Protein AF-A0A2M7QDA9-F1 (afdb_monomer_lite)

Secondary structure (DSSP, 8-state):
--EEE-S---GGGG--S-EEEEEEEEEE-TT--EEEEEEEEPPGGGGGGEEGGGTTEEEHHHHHHHTTSEEEPP-TTSPPPTTHHHH--

Structure (mmCIF, N/CA/C/O backbone):
data_AF-A0A2M7QDA9-F1
#
_entry.id   AF-A0A2M7QDA9-F1
#
loop_
_atom_site.group_PDB
_atom_site.id
_atom_site.type_symbol
_atom_site.label_atom_id
_atom_site.label_alt_id
_atom_site.label_comp_id
_atom_site.label_asym_id
_atom_site.label_entity_id
_atom_site.label_seq_id
_atom_site.pdbx_PDB_ins_code
_atom_site.Cartn_x
_atom_site.Cartn_y
_atom_site.Cartn_z
_atom_site.occupancy
_atom_site.B_iso_or_equiv
_atom_site.auth_seq_id
_atom_site.auth_comp_id
_atom_site.auth_asym_id
_atom_site.auth_atom_id
_atom_site.pdbx_PDB_model_num
ATOM 1 N N . MET A 1 1 ? 2.873 -2.903 -8.252 1.00 60.84 1 MET A N 1
ATOM 2 C CA . MET A 1 1 ? 3.391 -2.750 -6.870 1.00 60.84 1 MET A CA 1
ATOM 3 C C . MET A 1 1 ? 4.126 -3.998 -6.361 1.00 60.84 1 MET A C 1
ATOM 5 O O . MET A 1 1 ? 3.557 -5.080 -6.387 1.00 60.84 1 MET A O 1
ATOM 9 N N . ILE A 1 2 ? 5.358 -3.852 -5.854 1.00 59.19 2 ILE A N 1
ATOM 10 C CA . ILE A 1 2 ? 6.078 -4.911 -5.119 1.00 59.19 2 ILE A CA 1
ATOM 11 C C . ILE A 1 2 ? 6.353 -4.385 -3.716 1.00 59.19 2 ILE A C 1
ATOM 13 O O . ILE A 1 2 ? 7.011 -3.363 -3.548 1.00 59.19 2 ILE A O 1
ATOM 17 N N . ILE A 1 3 ? 5.837 -5.089 -2.718 1.00 60.81 3 ILE A N 1
ATOM 18 C CA . ILE A 1 3 ? 6.132 -4.822 -1.319 1.00 60.81 3 ILE A CA 1
ATOM 19 C C . ILE A 1 3 ? 7.026 -5.950 -0.817 1.00 60.81 3 ILE A C 1
ATOM 21 O O . ILE A 1 3 ? 6.674 -7.125 -0.946 1.00 60.81 3 ILE A O 1
ATOM 25 N N . LYS A 1 4 ? 8.175 -5.605 -0.229 1.00 62.31 4 LYS A N 1
ATOM 26 C CA . LYS A 1 4 ? 9.022 -6.597 0.436 1.00 62.31 4 LYS A CA 1
ATOM 27 C C . LYS A 1 4 ? 8.505 -6.795 1.857 1.00 62.31 4 LYS A C 1
ATOM 29 O O . LYS A 1 4 ? 8.556 -5.884 2.681 1.00 62.31 4 LYS A O 1
ATOM 34 N N . ARG A 1 5 ? 7.947 -7.977 2.118 1.00 62.50 5 ARG A N 1
ATOM 35 C CA . ARG A 1 5 ? 7.392 -8.344 3.425 1.00 62.50 5 ARG A CA 1
ATOM 36 C C . ARG A 1 5 ? 8.526 -8.547 4.430 1.00 62.50 5 ARG A C 1
ATOM 38 O O . ARG A 1 5 ? 9.447 -9.308 4.154 1.00 62.50 5 ARG A O 1
ATOM 45 N N . HIS A 1 6 ? 8.408 -7.918 5.596 1.00 60.28 6 HIS A N 1
ATOM 46 C CA . HIS A 1 6 ? 9.342 -8.079 6.717 1.00 60.28 6 HIS A CA 1
ATOM 47 C C . HIS A 1 6 ? 8.780 -8.962 7.831 1.00 60.28 6 HIS A C 1
ATOM 49 O O . HIS A 1 6 ? 9.530 -9.673 8.493 1.00 60.28 6 HIS A O 1
ATOM 55 N N . LYS A 1 7 ? 7.455 -8.955 8.033 1.00 64.00 7 LYS A N 1
ATOM 56 C CA . LYS A 1 7 ? 6.778 -9.775 9.052 1.00 64.00 7 LYS A CA 1
ATOM 57 C C . LYS A 1 7 ? 5.470 -10.382 8.551 1.00 64.00 7 LYS A C 1
ATOM 59 O O . LYS A 1 7 ? 4.794 -9.858 7.659 1.00 64.00 7 LYS A O 1
ATOM 64 N N . VAL A 1 8 ? 5.095 -11.514 9.146 1.00 60.16 8 VAL A N 1
ATOM 65 C CA . VAL A 1 8 ? 3.809 -12.160 8.885 1.00 60.16 8 VAL A CA 1
ATOM 66 C C . VAL A 1 8 ? 2.717 -11.432 9.662 1.00 60.16 8 VAL A C 1
ATOM 68 O O . VAL A 1 8 ? 2.645 -11.547 10.879 1.00 60.16 8 VAL A O 1
ATOM 71 N N . LEU A 1 9 ? 1.862 -10.674 8.972 1.00 59.84 9 LEU A N 1
ATOM 72 C CA . LEU A 1 9 ? 0.604 -10.242 9.578 1.00 59.84 9 LEU A CA 1
ATOM 73 C C . LEU A 1 9 ? -0.269 -11.439 9.960 1.00 59.84 9 LEU A C 1
ATOM 75 O O . LEU A 1 9 ? -0.455 -12.359 9.162 1.00 59.84 9 LEU A O 1
ATOM 79 N N . SER A 1 10 ? -0.845 -11.355 11.158 1.00 59.88 10 SER A N 1
ATOM 80 C CA . SER A 1 10 ? -1.966 -12.185 11.595 1.00 59.88 10 SER A CA 1
ATOM 81 C C . SER A 1 10 ? -3.101 -12.110 10.560 1.00 59.88 10 SER A C 1
ATOM 83 O O . SER A 1 10 ? -3.449 -11.003 10.166 1.00 59.88 10 SER A O 1
ATOM 85 N N . PRO A 1 11 ? -3.730 -13.225 10.141 1.00 59.09 11 PRO A N 1
ATOM 86 C CA . PRO A 1 11 ? -4.826 -13.231 9.157 1.00 59.09 11 PRO A CA 1
ATOM 87 C C . PRO A 1 11 ? -6.075 -12.430 9.561 1.00 59.09 11 PRO A C 1
ATOM 89 O O . PRO A 1 11 ? -6.991 -12.267 8.762 1.00 59.09 11 PRO A O 1
ATOM 92 N N . SER A 1 12 ? -6.145 -11.959 10.808 1.00 61.00 12 SER A N 1
ATOM 93 C CA . SER A 1 12 ? -7.316 -11.291 11.385 1.00 61.00 12 SER A CA 1
ATOM 94 C C . SER A 1 12 ? -7.806 -10.072 10.593 1.00 61.00 12 SER A C 1
ATOM 96 O O . SER A 1 12 ? -9.016 -9.904 10.470 1.00 61.00 12 SER A O 1
ATOM 98 N N . PHE A 1 13 ? -6.910 -9.279 9.992 1.00 61.56 13 PHE A N 1
ATOM 99 C CA . PHE A 1 13 ? -7.291 -8.100 9.192 1.00 61.56 13 PHE A CA 1
ATOM 100 C C . PHE A 1 13 ? -7.917 -8.455 7.830 1.00 61.56 13 PHE A C 1
ATOM 102 O O . PHE A 1 13 ? -8.606 -7.628 7.245 1.00 61.56 13 PHE A O 1
ATOM 109 N N . LEU A 1 14 ? -7.706 -9.680 7.327 1.00 63.03 14 LEU A N 1
ATOM 110 C CA . LEU A 1 14 ? -8.285 -10.161 6.063 1.00 63.03 14 LEU A CA 1
ATOM 111 C C . LEU A 1 14 ? -9.684 -10.761 6.236 1.00 63.03 14 LEU A C 1
ATOM 113 O O . LEU A 1 14 ? -10.278 -11.205 5.261 1.00 63.03 14 LEU A O 1
ATOM 117 N N . LYS A 1 15 ? -10.245 -10.759 7.452 1.00 63.69 15 LYS A N 1
ATOM 118 C CA . LYS A 1 15 ? -11.647 -11.146 7.692 1.00 63.69 15 LYS A CA 1
ATOM 119 C C . LYS A 1 15 ? -12.655 -10.064 7.265 1.00 63.69 15 LYS A C 1
ATOM 121 O O . LYS A 1 15 ? -13.786 -10.065 7.750 1.00 63.69 15 LYS A O 1
ATOM 126 N N . SER A 1 16 ? -12.264 -9.115 6.411 1.00 63.91 16 SER A N 1
ATOM 127 C CA . SER A 1 16 ? -13.191 -8.114 5.882 1.00 63.91 16 SER A CA 1
ATOM 128 C C . SER A 1 16 ? -14.277 -8.786 5.039 1.00 63.91 16 SER A C 1
ATOM 130 O O . SER A 1 16 ? -14.063 -9.832 4.428 1.00 63.91 16 SER A O 1
ATOM 132 N N . LYS A 1 17 ? -15.472 -8.184 5.017 1.00 69.50 17 LYS A N 1
ATOM 133 C CA . LYS A 1 17 ? -16.619 -8.709 4.259 1.00 69.50 17 LYS A CA 1
ATOM 134 C C . LYS A 1 17 ? -16.399 -8.649 2.743 1.00 69.50 17 LYS A C 1
ATOM 136 O O . LYS A 1 17 ? -17.030 -9.411 2.019 1.00 69.50 17 LYS A O 1
ATOM 141 N N . GLY A 1 18 ? -15.497 -7.781 2.285 1.00 79.75 18 GLY A N 1
ATOM 142 C CA . GLY A 1 18 ? -15.059 -7.692 0.898 1.00 79.75 18 GLY A CA 1
ATOM 143 C C . GLY A 1 18 ? -13.586 -7.307 0.789 1.00 79.75 18 GLY A C 1
ATOM 144 O O . GLY A 1 18 ? -13.051 -6.577 1.630 1.00 79.75 18 GLY A O 1
ATOM 145 N N . VAL A 1 19 ? -12.938 -7.822 -0.255 1.00 87.56 19 VAL A N 1
ATOM 146 C CA . VAL A 1 19 ? -11.587 -7.443 -0.679 1.00 87.56 19 VAL A CA 1
ATOM 147 C C . VAL 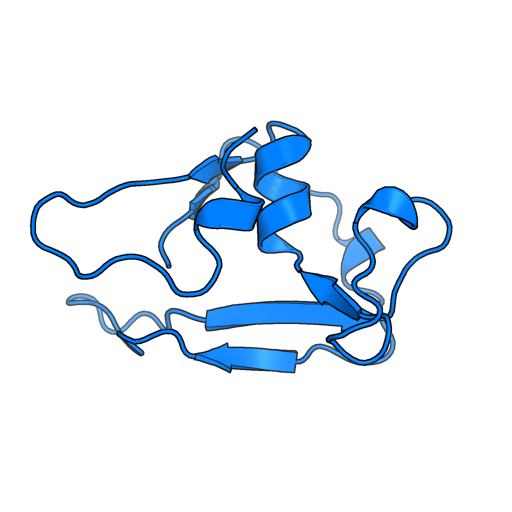A 1 19 ? -11.671 -7.031 -2.142 1.00 87.56 19 VAL A C 1
ATOM 149 O O . VAL A 1 19 ? -12.192 -7.786 -2.962 1.00 87.56 19 VAL A O 1
ATOM 152 N N . ILE A 1 20 ? -11.159 -5.849 -2.470 1.00 90.88 20 ILE A N 1
ATOM 153 C CA . ILE A 1 20 ? -11.049 -5.365 -3.847 1.00 90.88 20 ILE A CA 1
ATOM 154 C C . ILE A 1 20 ? -9.581 -5.425 -4.256 1.00 90.88 20 ILE A C 1
ATOM 156 O O . ILE A 1 20 ? -8.704 -4.909 -3.560 1.00 90.88 20 ILE A O 1
ATOM 160 N N . LEU A 1 21 ? -9.331 -6.064 -5.397 1.00 90.31 21 LEU A N 1
ATOM 161 C CA . LEU A 1 21 ? -8.033 -6.068 -6.054 1.00 90.31 21 LEU A CA 1
ATOM 162 C C . LEU A 1 21 ? -8.048 -5.015 -7.152 1.00 90.31 21 LEU A C 1
ATOM 164 O O . LEU A 1 21 ? -8.805 -5.119 -8.114 1.00 90.31 21 LEU A O 1
ATOM 168 N N . GLU A 1 22 ? -7.207 -4.003 -6.997 1.00 91.19 22 GLU A N 1
ATOM 169 C CA . GLU A 1 22 ? -7.034 -2.964 -7.998 1.00 91.19 22 GLU A CA 1
ATOM 170 C C . GLU A 1 22 ? -5.669 -3.117 -8.660 1.00 91.19 22 GLU A C 1
ATOM 172 O O . GLU A 1 22 ? -4.629 -3.030 -8.007 1.00 91.19 22 GLU A O 1
ATOM 177 N N . TYR A 1 23 ? -5.664 -3.352 -9.967 1.00 87.44 23 TYR A N 1
ATOM 178 C CA . TYR A 1 23 ? -4.425 -3.507 -10.711 1.00 87.44 23 TYR A CA 1
ATOM 179 C C . TYR A 1 23 ? -3.691 -2.175 -10.851 1.00 87.44 23 TYR A C 1
ATOM 181 O O . TYR A 1 23 ? -4.283 -1.118 -11.069 1.00 87.44 23 TYR A O 1
ATOM 189 N N . ASP A 1 24 ? -2.374 -2.250 -10.715 1.00 78.69 24 ASP A N 1
ATOM 190 C CA . ASP A 1 24 ? -1.479 -1.123 -10.946 1.00 78.69 24 ASP A CA 1
ATOM 191 C C . ASP A 1 24 ? -1.208 -0.954 -12.456 1.00 78.69 24 ASP A C 1
ATOM 193 O O . ASP A 1 24 ? -1.653 -1.761 -13.274 1.00 78.69 24 ASP A O 1
ATOM 197 N N . ALA A 1 25 ? -0.417 0.053 -12.838 1.00 76.81 25 ALA A N 1
ATOM 198 C CA . ALA A 1 25 ? -0.002 0.274 -14.232 1.00 76.81 25 ALA A CA 1
ATOM 199 C C . ALA A 1 25 ? 0.687 -0.954 -14.868 1.00 76.81 25 ALA A C 1
ATOM 201 O O . ALA A 1 25 ? 0.671 -1.124 -16.084 1.00 76.81 25 ALA A O 1
ATOM 202 N N . TYR A 1 26 ? 1.278 -1.815 -14.036 1.00 75.31 26 TYR A N 1
ATOM 203 C CA . TYR A 1 26 ? 1.821 -3.114 -14.418 1.00 75.31 26 TYR A CA 1
ATOM 204 C C . TYR A 1 26 ? 0.995 -4.193 -13.712 1.00 75.31 26 TYR A C 1
ATOM 206 O O . TYR A 1 26 ? 0.996 -4.224 -12.480 1.00 75.31 26 TYR A O 1
ATOM 214 N N . GLN A 1 27 ? 0.300 -5.045 -14.471 1.00 75.12 27 GLN A N 1
ATOM 215 C CA . GLN A 1 27 ? -0.639 -6.042 -13.929 1.00 75.12 27 GLN A CA 1
ATOM 216 C C . GLN A 1 27 ? 0.056 -7.340 -13.515 1.00 75.12 27 GLN A C 1
ATOM 218 O O . GLN A 1 27 ? -0.350 -7.990 -12.553 1.00 75.12 27 GLN A O 1
ATOM 223 N N . ASP A 1 28 ? 1.135 -7.679 -14.205 1.00 79.56 28 ASP A N 1
ATOM 224 C CA . ASP A 1 28 ? 1.951 -8.860 -14.005 1.00 79.56 28 ASP A CA 1
ATOM 225 C C . ASP A 1 28 ? 3.444 -8.499 -14.033 1.00 79.56 28 ASP A C 1
ATOM 227 O O . ASP A 1 28 ? 3.868 -7.447 -14.526 1.00 79.56 28 ASP A O 1
ATOM 231 N N . ASP A 1 29 ? 4.268 -9.346 -13.423 1.00 79.88 29 ASP A N 1
ATOM 232 C CA . ASP A 1 29 ? 5.719 -9.239 -13.524 1.00 79.88 29 ASP A CA 1
ATOM 233 C C . ASP A 1 29 ? 6.321 -10.314 -14.435 1.00 79.88 29 ASP A C 1
ATOM 235 O O . ASP A 1 29 ? 5.643 -11.217 -14.910 1.00 79.88 29 ASP A O 1
ATOM 239 N N . LYS A 1 30 ? 7.643 -10.255 -14.644 1.00 81.94 30 LYS A N 1
ATOM 240 C CA . LYS A 1 30 ? 8.374 -11.225 -15.480 1.00 81.94 30 LYS A CA 1
ATOM 241 C C . LYS A 1 30 ? 8.283 -12.686 -15.004 1.00 81.94 30 LYS A C 1
ATOM 243 O O . LYS A 1 30 ? 8.791 -13.567 -15.685 1.00 81.94 30 LYS A O 1
ATOM 248 N N . TYR A 1 31 ? 7.728 -12.927 -13.816 1.00 86.06 31 TYR A N 1
ATOM 249 C CA . TYR A 1 31 ? 7.499 -14.248 -13.239 1.00 86.06 31 TYR A CA 1
ATOM 250 C C . TYR A 1 31 ? 6.008 -14.635 -13.259 1.00 86.06 31 TYR A C 1
ATOM 252 O O . TYR A 1 31 ? 5.634 -15.617 -12.625 1.00 86.06 31 TYR A O 1
ATOM 260 N N . GLY A 1 32 ? 5.154 -13.865 -13.946 1.00 82.44 32 GLY A N 1
ATOM 261 C CA . GLY A 1 32 ? 3.715 -14.111 -14.062 1.00 82.44 32 GLY A CA 1
ATOM 262 C C . GLY A 1 32 ? 2.922 -13.812 -12.787 1.00 82.44 32 GLY A C 1
ATOM 263 O O . GLY A 1 32 ? 1.792 -14.272 -12.642 1.00 82.44 32 GLY A O 1
ATOM 264 N N . ARG A 1 33 ? 3.498 -13.078 -11.824 1.00 84.19 33 ARG A N 1
ATOM 265 C CA . ARG A 1 33 ? 2.812 -12.761 -10.564 1.00 84.19 33 ARG A CA 1
ATOM 266 C C . ARG A 1 33 ? 1.940 -11.531 -10.732 1.00 84.19 33 ARG A C 1
ATOM 268 O O . ARG A 1 33 ? 2.431 -10.494 -11.170 1.00 84.19 33 ARG A O 1
ATOM 275 N N . ILE A 1 34 ? 0.691 -11.630 -10.285 1.00 84.81 34 ILE A N 1
ATOM 276 C CA . ILE A 1 34 ? -0.244 -10.505 -10.275 1.00 84.81 34 ILE A CA 1
ATOM 277 C C . ILE A 1 34 ? 0.240 -9.419 -9.311 1.00 84.81 34 ILE A C 1
ATOM 279 O O . ILE A 1 34 ? 0.543 -9.681 -8.144 1.00 84.81 34 ILE A O 1
ATOM 283 N N . LEU A 1 35 ? 0.263 -8.183 -9.798 1.00 85.44 35 LEU A N 1
ATOM 284 C CA . LEU A 1 35 ? 0.570 -6.988 -9.031 1.00 85.44 35 LEU A CA 1
ATOM 285 C C . LEU A 1 35 ? -0.710 -6.162 -8.858 1.00 85.44 35 LEU A C 1
ATOM 287 O O . LEU A 1 35 ? -1.132 -5.442 -9.761 1.00 85.44 35 LEU A O 1
ATOM 291 N N . ALA A 1 36 ? -1.307 -6.240 -7.672 1.00 89.44 36 ALA A N 1
ATOM 292 C CA . ALA A 1 36 ? -2.529 -5.513 -7.347 1.00 89.44 36 AL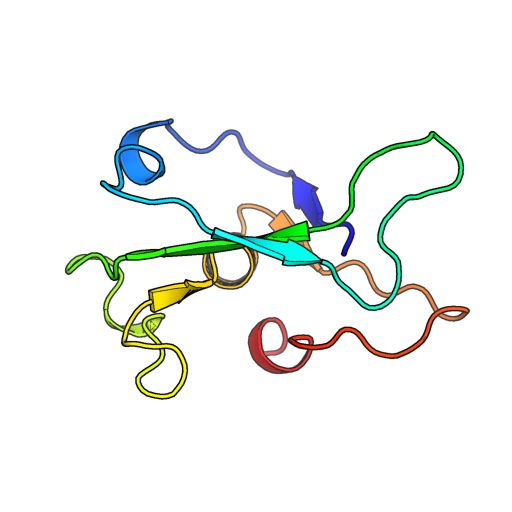A A CA 1
ATOM 293 C C . ALA A 1 36 ? -2.440 -4.851 -5.971 1.00 89.44 36 ALA A C 1
ATOM 295 O O . ALA A 1 36 ? -1.863 -5.406 -5.032 1.00 89.44 36 ALA A O 1
ATOM 296 N N . TYR A 1 37 ? -3.031 -3.668 -5.863 1.00 91.50 37 TYR A N 1
ATOM 297 C CA . TYR A 1 37 ? -3.382 -3.024 -4.609 1.00 91.50 37 TYR A CA 1
ATOM 298 C C . TYR A 1 37 ? -4.566 -3.739 -3.974 1.00 91.50 37 TYR A C 1
ATOM 300 O O . TYR A 1 37 ? -5.481 -4.187 -4.665 1.00 91.50 37 TYR A O 1
ATOM 308 N N . ILE A 1 38 ? -4.537 -3.840 -2.649 1.00 91.38 38 ILE A N 1
ATOM 309 C CA . ILE A 1 38 ? -5.594 -4.493 -1.886 1.00 91.38 38 ILE A CA 1
ATOM 310 C C . ILE A 1 38 ? -6.339 -3.429 -1.095 1.00 91.38 38 ILE A C 1
ATOM 312 O O . ILE A 1 38 ? -5.773 -2.802 -0.195 1.00 91.38 38 ILE A O 1
ATOM 316 N N . TRP A 1 39 ? -7.618 -3.276 -1.409 1.00 92.69 39 TRP A N 1
ATOM 317 C CA . TRP A 1 39 ? -8.543 -2.419 -0.686 1.00 92.69 39 TRP A CA 1
ATOM 318 C C . TRP A 1 39 ? -9.502 -3.265 0.132 1.00 92.69 39 TRP A C 1
ATOM 320 O O . TRP A 1 39 ? -10.045 -4.260 -0.353 1.00 92.69 39 TRP A O 1
ATOM 330 N N . ILE A 1 40 ? -9.711 -2.858 1.377 1.00 92.12 40 ILE A N 1
ATOM 331 C CA . ILE A 1 40 ? -10.678 -3.486 2.275 1.00 92.12 40 ILE A CA 1
ATOM 332 C C . ILE A 1 40 ? -11.517 -2.425 2.969 1.00 92.12 40 ILE A C 1
ATOM 334 O O . ILE A 1 40 ? -11.122 -1.259 3.058 1.00 92.12 40 ILE A O 1
ATOM 338 N N . ASP A 1 41 ? -12.675 -2.838 3.471 1.00 91.69 41 ASP A N 1
ATOM 339 C CA . ASP A 1 41 ? -13.543 -1.966 4.255 1.00 91.69 41 ASP A CA 1
ATOM 340 C C . ASP A 1 41 ? -12.785 -1.357 5.439 1.00 91.69 41 ASP A C 1
ATOM 342 O O . ASP A 1 41 ? -11.948 -2.008 6.075 1.00 91.69 41 ASP A O 1
ATOM 346 N N . CYS A 1 42 ? -13.083 -0.095 5.747 1.00 89.81 42 CYS A N 1
ATOM 347 C CA . CYS A 1 42 ? -12.450 0.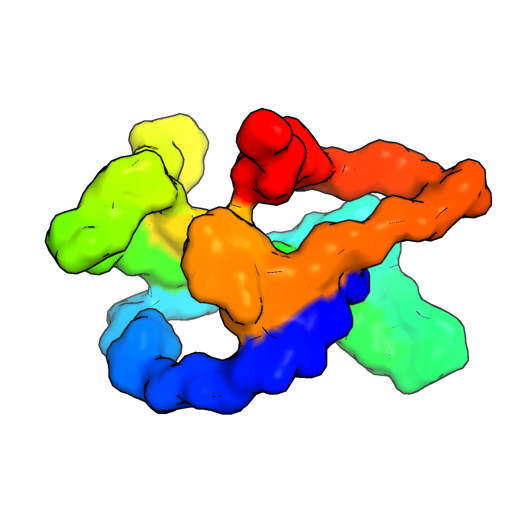579 6.870 1.00 89.81 42 CYS A CA 1
ATOM 348 C C . CYS A 1 42 ? -12.720 -0.142 8.190 1.00 89.81 42 CYS A C 1
ATOM 350 O O . CYS A 1 42 ? -13.860 -0.428 8.564 1.00 89.81 42 CYS A O 1
ATOM 352 N N . MET A 1 43 ? -11.643 -0.360 8.939 1.00 87.62 43 MET A N 1
ATOM 353 C CA . MET A 1 43 ? -11.688 -0.877 10.298 1.00 87.62 43 MET A CA 1
ATOM 354 C C . MET A 1 43 ? -11.572 0.270 11.299 1.00 87.62 43 MET A C 1
ATOM 356 O O . MET A 1 43 ? -10.704 1.130 11.163 1.00 87.62 43 MET A O 1
ATOM 360 N N . LYS A 1 44 ? -12.379 0.240 12.367 1.00 87.31 44 LYS A N 1
ATOM 361 C CA . LYS A 1 44 ? -12.354 1.272 13.423 1.00 87.31 44 LYS A CA 1
ATOM 362 C C . LYS A 1 44 ? -10.961 1.459 14.040 1.00 87.31 44 LYS A C 1
ATOM 364 O O . LYS A 1 44 ? -10.537 2.585 14.264 1.00 87.31 44 LYS A O 1
ATOM 369 N N . GLU A 1 45 ? -10.227 0.367 14.248 1.00 88.81 45 GLU A N 1
ATOM 370 C CA . GLU A 1 45 ? -8.863 0.362 14.809 1.00 88.81 45 GLU A CA 1
ATOM 371 C C . GLU A 1 45 ? -7.823 1.053 13.910 1.00 88.81 45 GLU A C 1
ATOM 373 O O . GLU A 1 45 ? -6.770 1.494 14.370 1.00 88.81 45 GLU A O 1
ATOM 378 N N . LEU A 1 46 ? -8.114 1.147 12.612 1.00 89.38 46 LEU A N 1
ATOM 379 C CA . LEU A 1 46 ? -7.236 1.693 11.581 1.00 89.38 46 LEU A CA 1
ATOM 380 C C . LEU A 1 46 ? -7.879 2.891 10.872 1.00 89.38 46 LEU A C 1
ATOM 382 O O . LEU A 1 46 ? -7.469 3.234 9.767 1.00 89.38 46 LEU A O 1
ATOM 386 N N . ALA A 1 47 ? -8.829 3.566 11.530 1.00 91.25 47 ALA A N 1
ATOM 387 C CA . ALA A 1 47 ? -9.613 4.6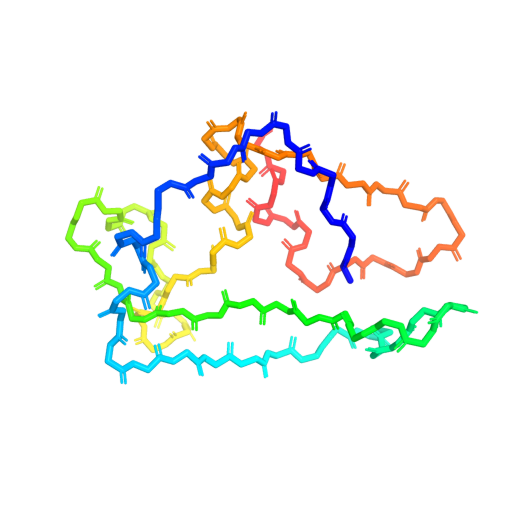66 10.966 1.00 91.25 47 ALA A CA 1
ATOM 388 C C . ALA A 1 47 ? -8.759 5.784 10.337 1.00 91.25 47 ALA A C 1
ATOM 390 O O . ALA A 1 47 ? -9.159 6.380 9.343 1.00 91.25 47 ALA A O 1
ATOM 391 N N . GLN A 1 48 ? -7.555 6.024 10.870 1.00 92.19 48 GLN A N 1
ATOM 392 C CA . GLN A 1 48 ? -6.602 7.009 10.340 1.00 92.19 48 GLN A CA 1
ATOM 393 C C . GLN A 1 48 ? -6.106 6.714 8.910 1.00 92.19 48 GLN A C 1
ATOM 395 O O . GLN A 1 48 ? -5.603 7.617 8.252 1.00 92.19 48 GLN A O 1
ATOM 400 N N . TYR A 1 49 ? -6.213 5.466 8.443 1.00 92.12 49 TYR A N 1
ATOM 401 C CA . TYR A 1 49 ? -5.807 5.039 7.096 1.00 92.12 49 TYR A CA 1
ATOM 402 C C . TYR A 1 49 ? -6.998 4.889 6.141 1.00 92.12 49 TYR A C 1
ATOM 404 O O . TYR A 1 49 ? -6.831 4.479 4.993 1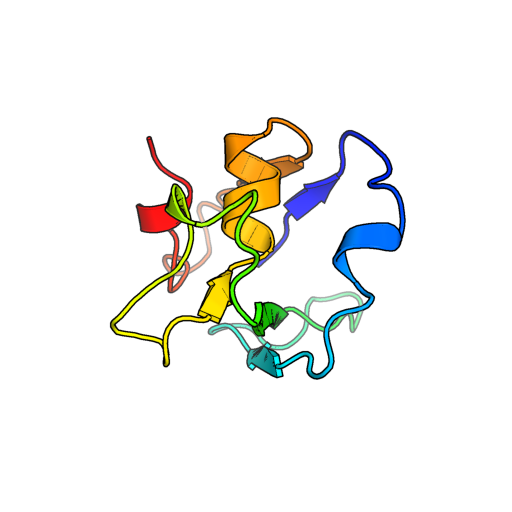.00 92.12 49 TYR A O 1
ATOM 412 N N . CYS A 1 50 ? -8.213 5.175 6.610 1.00 92.94 50 CYS A N 1
ATOM 413 C CA . CYS A 1 50 ? -9.410 5.084 5.792 1.00 92.94 50 CYS A CA 1
ATOM 414 C C . CYS A 1 50 ? -9.549 6.330 4.917 1.00 92.94 50 CYS A C 1
ATOM 416 O O . CYS A 1 50 ? -9.375 7.455 5.383 1.00 92.94 50 CYS A O 1
ATOM 418 N N . ARG A 1 51 ? -9.875 6.120 3.642 1.00 92.12 51 ARG A N 1
ATOM 419 C CA . ARG A 1 51 ? -9.869 7.145 2.597 1.00 92.12 51 ARG A CA 1
ATOM 420 C C . ARG A 1 51 ? -11.300 7.520 2.205 1.00 92.12 51 ARG A C 1
ATOM 422 O O . ARG A 1 51 ? -11.987 6.696 1.593 1.00 92.12 51 ARG A O 1
ATOM 429 N N . PRO A 1 52 ? -11.799 8.719 2.566 1.00 91.25 52 PRO A N 1
ATOM 430 C CA . PRO A 1 52 ? -13.140 9.164 2.183 1.00 91.25 52 PRO A CA 1
ATOM 431 C C . PRO A 1 52 ? -13.383 9.124 0.670 1.00 91.25 52 PRO A C 1
ATOM 433 O O . PRO A 1 52 ? -14.469 8.751 0.238 1.00 91.25 52 PRO A O 1
ATOM 436 N N . GLU A 1 53 ? -12.358 9.442 -0.117 1.00 90.88 53 GLU A N 1
ATOM 437 C CA . GLU A 1 53 ? -12.359 9.450 -1.581 1.00 90.88 53 GLU A CA 1
ATOM 438 C C . GLU A 1 53 ? -12.439 8.047 -2.212 1.00 90.88 53 GLU A C 1
ATOM 440 O O . GLU A 1 53 ? -12.771 7.917 -3.386 1.00 90.88 53 GLU A O 1
ATOM 445 N N . HIS A 1 54 ? -12.193 6.993 -1.429 1.00 88.88 54 HIS A N 1
ATOM 446 C CA . HIS A 1 54 ? -12.258 5.594 -1.858 1.00 88.88 54 HIS A CA 1
ATOM 447 C C . HIS A 1 54 ? -13.347 4.834 -1.094 1.00 88.88 54 HIS A C 1
ATOM 449 O O . HIS A 1 54 ? -13.082 3.808 -0.480 1.00 88.88 54 HIS A O 1
ATOM 455 N N . ASN A 1 55 ? -14.580 5.352 -1.076 1.00 89.69 55 ASN A N 1
ATOM 456 C CA . ASN A 1 55 ? -15.727 4.724 -0.397 1.00 89.69 55 ASN A CA 1
ATOM 457 C C . ASN A 1 55 ? -15.475 4.398 1.086 1.00 89.69 55 ASN A C 1
ATOM 459 O O . ASN A 1 55 ? -16.018 3.431 1.619 1.00 89.69 55 ASN A O 1
ATOM 463 N N . ARG A 1 56 ? -14.634 5.197 1.761 1.00 90.06 56 ARG A N 1
ATOM 464 C CA . ARG A 1 56 ? -14.161 4.921 3.127 1.00 90.06 56 ARG A CA 1
ATOM 465 C C . ARG A 1 56 ? -13.518 3.539 3.250 1.00 90.06 56 ARG A C 1
ATOM 467 O O . ARG A 1 56 ? -13.667 2.894 4.277 1.00 90.06 56 ARG A O 1
ATOM 474 N N . GLN A 1 57 ? -12.821 3.069 2.228 1.00 92.81 57 GLN A N 1
ATOM 475 C CA . GLN A 1 57 ? -11.983 1.877 2.299 1.00 92.81 57 GLN A CA 1
ATOM 476 C C . GLN A 1 57 ? -10.570 2.267 2.721 1.00 92.81 57 GLN A C 1
ATOM 478 O O . GLN A 1 57 ? -10.196 3.442 2.716 1.00 92.81 57 GLN A O 1
ATOM 483 N N . MET A 1 58 ? -9.780 1.277 3.115 1.00 93.06 58 MET A N 1
ATOM 484 C CA . MET A 1 58 ? -8.371 1.469 3.427 1.00 93.06 58 MET A CA 1
ATOM 485 C C . MET A 1 58 ? -7.496 0.634 2.504 1.00 93.06 58 MET A C 1
ATOM 487 O O . MET A 1 58 ? -7.802 -0.522 2.195 1.00 93.06 58 MET A O 1
ATOM 491 N N . LEU A 1 59 ? -6.384 1.234 2.090 1.00 93.38 59 LEU A N 1
ATOM 492 C CA . LEU A 1 59 ? -5.374 0.571 1.288 1.00 93.38 59 LEU A CA 1
ATOM 493 C C . LEU A 1 59 ? -4.487 -0.261 2.217 1.00 93.38 59 LEU A C 1
ATOM 495 O O . LEU A 1 59 ? -3.677 0.283 2.970 1.00 93.38 59 LEU A O 1
ATOM 499 N N . VAL A 1 60 ? -4.594 -1.588 2.146 1.00 91.69 60 VAL A N 1
ATOM 500 C CA . VAL A 1 60 ? -3.812 -2.503 2.999 1.00 91.69 60 VAL A CA 1
ATOM 501 C C . VAL A 1 60 ? -2.322 -2.207 2.866 1.00 91.69 60 VAL A C 1
ATOM 503 O O . VAL A 1 60 ? -1.602 -2.143 3.857 1.00 91.69 60 VAL A O 1
ATOM 506 N N . ASN A 1 61 ? -1.868 -1.958 1.642 1.00 90.69 61 ASN A N 1
ATOM 507 C CA . ASN A 1 61 ? -0.480 -1.662 1.311 1.00 90.69 61 ASN A CA 1
ATOM 508 C C . ASN A 1 61 ? 0.082 -0.461 2.076 1.00 90.69 61 ASN A C 1
ATOM 510 O O . ASN A 1 61 ? 1.229 -0.506 2.516 1.00 90.69 61 ASN A O 1
ATOM 514 N N . GLU A 1 62 ? -0.727 0.577 2.286 1.00 92.12 62 GLU A N 1
ATOM 515 C CA . GLU A 1 62 ? -0.331 1.736 3.085 1.00 92.12 62 GLU A CA 1
ATOM 516 C C . GLU A 1 62 ? -0.112 1.326 4.539 1.00 92.12 62 GLU A C 1
ATOM 518 O O . GLU A 1 62 ? 0.937 1.616 5.117 1.00 92.12 62 GLU A O 1
ATOM 523 N N . VAL A 1 63 ? -1.073 0.596 5.109 1.00 91.44 63 VAL A N 1
ATOM 524 C CA . VAL A 1 63 ? -1.005 0.119 6.493 1.00 91.44 63 VAL A CA 1
ATOM 525 C C . VAL A 1 63 ? 0.246 -0.733 6.706 1.00 91.44 63 VAL A C 1
ATOM 527 O O . VAL A 1 63 ? 0.949 -0.540 7.697 1.00 91.44 63 VAL A O 1
ATOM 530 N N . LEU A 1 64 ? 0.570 -1.628 5.764 1.00 90.25 64 LEU A N 1
ATOM 531 C CA . LEU A 1 64 ? 1.781 -2.455 5.819 1.00 90.25 64 LEU A CA 1
ATOM 532 C C . LEU A 1 64 ? 3.048 -1.621 5.946 1.00 90.25 64 LEU A C 1
ATOM 534 O O . LEU A 1 64 ? 3.890 -1.907 6.800 1.00 90.25 64 LEU A O 1
ATOM 538 N N . VAL A 1 65 ? 3.173 -0.606 5.094 1.00 90.25 65 VAL A N 1
ATOM 539 C CA . VAL A 1 65 ? 4.363 0.240 5.044 1.00 90.25 65 VAL A CA 1
ATOM 540 C C . VAL A 1 65 ? 4.443 1.110 6.294 1.00 90.25 65 VAL A C 1
ATOM 542 O O . VAL A 1 65 ? 5.448 1.093 6.997 1.00 90.25 65 VAL A O 1
ATOM 545 N N . LYS A 1 66 ? 3.359 1.806 6.654 1.00 90.44 66 LYS A N 1
ATOM 546 C CA . LYS A 1 66 ? 3.340 2.722 7.807 1.00 90.44 66 LYS A CA 1
ATOM 547 C C . LYS A 1 66 ? 3.485 2.015 9.158 1.00 90.44 66 LYS A C 1
ATOM 549 O O . LYS A 1 66 ? 3.896 2.650 10.125 1.00 90.44 66 LYS A O 1
ATOM 554 N N . LYS A 1 67 ? 3.133 0.728 9.249 1.00 89.50 67 LYS A N 1
ATOM 555 C CA . LYS A 1 67 ? 3.319 -0.105 10.450 1.00 89.50 67 LYS A CA 1
ATOM 556 C C . LYS A 1 67 ? 4.659 -0.854 10.462 1.00 89.50 67 LYS A C 1
ATOM 558 O O . LYS A 1 67 ? 4.864 -1.684 11.344 1.00 89.50 67 LYS A O 1
ATOM 563 N N . ASN A 1 68 ? 5.562 -0.578 9.515 1.00 89.00 68 ASN A N 1
ATOM 564 C CA . ASN A 1 68 ? 6.857 -1.255 9.366 1.00 89.00 68 ASN A CA 1
ATOM 565 C C . ASN A 1 68 ? 6.743 -2.785 9.208 1.00 89.00 68 ASN A C 1
ATOM 567 O O . ASN A 1 68 ? 7.646 -3.533 9.584 1.00 89.00 68 ASN A O 1
ATOM 571 N N . TYR A 1 69 ? 5.633 -3.282 8.654 1.00 88.38 69 TYR A N 1
ATOM 572 C CA . TYR A 1 69 ? 5.506 -4.695 8.275 1.00 88.38 69 TYR A CA 1
ATOM 573 C C . TYR A 1 69 ? 6.071 -4.976 6.892 1.00 88.38 69 TYR A C 1
ATOM 575 O O . TYR A 1 69 ? 6.291 -6.141 6.532 1.00 88.38 69 TYR A O 1
ATOM 583 N N . ALA A 1 70 ? 6.284 -3.921 6.115 1.00 89.12 70 ALA A N 1
ATOM 584 C CA . ALA A 1 70 ? 6.783 -4.029 4.773 1.00 89.12 70 ALA A CA 1
ATOM 585 C C . ALA A 1 70 ? 7.434 -2.731 4.293 1.00 89.12 70 ALA A C 1
ATOM 587 O O . ALA A 1 70 ? 7.165 -1.662 4.829 1.00 89.12 70 ALA A O 1
ATOM 588 N N . GLU A 1 71 ? 8.270 -2.831 3.267 1.00 87.56 71 GLU A N 1
ATOM 589 C CA . GLU A 1 71 ? 8.949 -1.678 2.675 1.00 87.56 71 GLU A CA 1
ATOM 590 C C . GLU A 1 71 ? 8.418 -1.382 1.276 1.00 87.56 71 GLU A C 1
ATOM 592 O O . GLU A 1 71 ? 8.144 -2.290 0.479 1.00 87.56 71 GLU A O 1
ATOM 597 N N . HIS A 1 72 ? 8.296 -0.087 0.985 1.00 85.94 72 HIS A N 1
ATOM 598 C CA . HIS A 1 72 ? 8.010 0.410 -0.351 1.00 85.94 72 HIS A CA 1
ATOM 599 C C . HIS A 1 72 ? 9.263 0.279 -1.227 1.00 85.94 72 HIS A C 1
ATOM 601 O O . HIS A 1 72 ? 10.318 0.813 -0.890 1.00 85.94 72 HIS A O 1
ATOM 607 N N . VAL A 1 73 ? 9.150 -0.431 -2.353 1.00 82.62 73 VAL A N 1
ATOM 608 C CA . VAL A 1 73 ? 10.264 -0.645 -3.285 1.00 82.62 73 VAL A CA 1
ATOM 609 C C . VAL A 1 73 ? 10.111 0.273 -4.493 1.00 82.62 73 VAL A C 1
ATOM 611 O O . VAL A 1 73 ? 9.172 0.121 -5.276 1.00 82.62 73 VAL A O 1
ATOM 614 N N . ILE A 1 74 ? 11.069 1.185 -4.671 1.00 77.62 74 ILE A N 1
ATOM 615 C CA . ILE A 1 74 ? 11.141 2.076 -5.834 1.00 77.62 74 ILE A CA 1
ATOM 616 C C . ILE A 1 74 ? 12.042 1.440 -6.890 1.00 77.62 74 ILE A C 1
ATOM 618 O O . ILE A 1 74 ? 13.201 1.118 -6.632 1.00 77.62 74 ILE A O 1
ATOM 622 N N . TYR A 1 75 ? 11.515 1.287 -8.103 1.00 72.56 75 TYR A N 1
ATOM 623 C CA . TYR A 1 75 ? 12.296 0.851 -9.255 1.00 72.56 75 TYR A CA 1
ATOM 624 C C . TYR A 1 75 ? 12.581 2.048 -10.152 1.00 72.56 75 TYR A C 1
ATOM 626 O O . TYR A 1 75 ? 11.668 2.579 -10.775 1.00 72.56 75 TYR A O 1
ATOM 634 N N . SER A 1 76 ? 13.854 2.418 -10.284 1.00 74.44 76 SER A N 1
ATOM 635 C CA . SER A 1 76 ? 14.301 3.576 -11.077 1.00 74.44 76 SER A CA 1
ATOM 636 C C . SER A 1 76 ? 13.886 3.546 -12.555 1.00 74.44 76 SER A C 1
ATOM 638 O O . SER A 1 76 ? 13.852 4.585 -13.200 1.00 74.44 76 SER A O 1
ATOM 640 N N . LYS A 1 77 ? 13.566 2.365 -13.099 1.00 79.75 77 LYS A N 1
ATOM 641 C CA . LYS A 1 77 ? 13.160 2.165 -14.501 1.00 79.75 77 LYS A CA 1
ATOM 642 C C . LYS A 1 77 ? 11.644 2.057 -14.712 1.00 79.75 77 LYS A C 1
ATOM 644 O O . LYS A 1 77 ? 11.220 1.739 -15.818 1.00 79.75 77 LYS A O 1
ATOM 649 N N . ARG A 1 78 ? 10.827 2.219 -13.666 1.00 75.62 78 ARG A N 1
ATOM 650 C CA . ARG A 1 78 ? 9.363 2.094 -13.754 1.00 75.62 78 ARG A CA 1
ATOM 651 C C . ARG A 1 78 ? 8.690 3.445 -13.577 1.00 75.62 78 ARG A C 1
ATOM 653 O O . ARG A 1 78 ? 9.227 4.325 -12.910 1.00 75.62 78 ARG A O 1
ATOM 660 N N . HIS A 1 79 ? 7.496 3.579 -14.152 1.00 80.75 79 HIS A N 1
ATOM 661 C CA . HIS A 1 79 ? 6.632 4.714 -13.853 1.00 80.75 79 HIS A CA 1
ATOM 662 C C . HIS A 1 79 ? 6.298 4.766 -12.362 1.00 80.75 79 HIS A C 1
ATOM 664 O O . HIS A 1 79 ? 6.297 3.748 -11.660 1.00 80.75 79 HIS A O 1
ATOM 670 N N . ARG A 1 80 ? 5.998 5.983 -11.907 1.00 80.50 80 ARG A N 1
ATOM 671 C CA . ARG A 1 80 ? 5.554 6.259 -10.547 1.00 80.50 80 ARG A CA 1
ATOM 672 C C . ARG A 1 80 ? 4.329 5.408 -10.208 1.00 80.50 80 ARG A C 1
ATOM 674 O O . ARG A 1 80 ? 3.407 5.307 -11.015 1.00 80.50 80 ARG A O 1
ATOM 681 N N . LEU A 1 81 ? 4.322 4.813 -9.018 1.00 82.62 81 LEU A N 1
ATOM 682 C CA . LEU A 1 81 ? 3.189 4.018 -8.550 1.00 82.62 81 LEU A CA 1
ATOM 683 C C . LEU A 1 81 ? 1.971 4.911 -8.285 1.00 82.62 81 LEU A C 1
ATOM 685 O O . LEU A 1 81 ? 2.122 6.017 -7.760 1.00 82.62 81 LEU A O 1
ATOM 689 N N . LYS A 1 82 ? 0.765 4.407 -8.578 1.00 86.75 82 LYS A N 1
ATOM 690 C CA . LYS A 1 82 ? -0.490 5.171 -8.454 1.00 86.75 82 LYS A CA 1
ATOM 691 C C . LYS A 1 82 ? -0.675 5.799 -7.067 1.00 86.75 82 LYS A C 1
ATOM 693 O O . LYS A 1 82 ? -1.015 6.972 -6.960 1.00 86.75 82 LYS A O 1
ATOM 698 N N . TYR A 1 83 ? -0.393 5.027 -6.019 1.00 88.88 83 TYR A N 1
ATOM 699 C CA . TYR A 1 83 ? -0.553 5.436 -4.617 1.00 88.88 83 TYR A CA 1
ATOM 700 C C . TYR A 1 83 ? 0.775 5.712 -3.909 1.00 88.88 83 TYR A C 1
ATOM 702 O O . TYR A 1 83 ? 0.860 5.601 -2.689 1.00 88.88 83 TYR A O 1
ATOM 710 N N . GLU A 1 84 ? 1.835 6.053 -4.648 1.00 86.12 84 GLU A N 1
ATOM 711 C CA . GLU A 1 84 ? 3.161 6.242 -4.048 1.00 86.12 84 GLU A CA 1
ATOM 712 C C . GLU A 1 84 ? 3.154 7.254 -2.891 1.00 86.12 84 GLU A C 1
ATOM 714 O O . GLU A 1 84 ? 3.773 7.022 -1.853 1.00 86.12 84 GLU A O 1
ATOM 719 N N . SER A 1 85 ? 2.400 8.347 -3.032 1.00 88.44 85 SER A N 1
ATOM 720 C CA . SER A 1 85 ? 2.267 9.383 -2.002 1.00 88.44 85 SER A CA 1
ATOM 721 C C . SER A 1 85 ? 1.693 8.867 -0.682 1.00 88.44 85 SER A C 1
ATOM 723 O O . SER A 1 85 ? 1.975 9.451 0.358 1.00 88.44 85 SER A O 1
ATOM 725 N N . TYR A 1 86 ? 0.928 7.772 -0.686 1.00 89.19 86 TYR A N 1
ATOM 726 C CA . TYR A 1 86 ? 0.393 7.183 0.543 1.00 89.19 86 TYR A CA 1
ATOM 727 C C . TYR A 1 86 ? 1.484 6.452 1.331 1.00 89.19 86 TYR A C 1
ATOM 729 O O . TYR A 1 86 ? 1.430 6.369 2.557 1.00 89.19 86 TYR A O 1
ATOM 737 N N . PHE A 1 87 ? 2.513 5.947 0.651 1.00 86.88 87 PHE A N 1
ATOM 738 C CA . PHE A 1 87 ? 3.627 5.246 1.290 1.00 86.88 87 PHE A CA 1
ATOM 739 C C . PHE A 1 87 ? 4.656 6.215 1.859 1.00 86.88 87 PHE A C 1
ATOM 741 O O . PHE A 1 87 ? 5.185 5.983 2.948 1.00 86.88 87 PHE A O 1
ATOM 748 N N . LEU A 1 88 ? 4.870 7.337 1.178 1.00 76.88 88 LEU A N 1
ATOM 749 C CA . LEU A 1 88 ? 5.776 8.394 1.614 1.00 76.88 88 LEU A CA 1
ATOM 750 C C . LEU A 1 88 ? 5.187 9.102 2.846 1.00 76.88 88 LEU A C 1
ATOM 752 O O . LEU A 1 88 ? 4.005 9.443 2.889 1.00 76.88 88 LEU A O 1
ATOM 756 N N . LYS A 1 89 ? 5.961 9.167 3.930 1.00 58.94 89 LYS A N 1
ATOM 757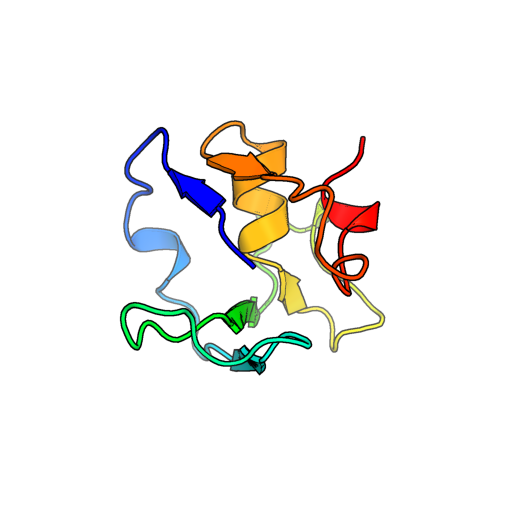 C CA . LYS A 1 89 ? 5.693 9.988 5.116 1.00 58.94 89 LYS A CA 1
ATOM 758 C C . LYS A 1 89 ? 6.846 10.965 5.219 1.00 58.94 89 LYS A C 1
ATOM 760 O O . LYS A 1 89 ? 7.980 10.485 5.002 1.00 58.94 89 LYS A O 1
#

Radius of gyration: 13.07 Å; chains: 1; bounding box: 31×24×30 Å

Foldseek 3Di:
DDKAFDDDDDCVVVPAPDKDWAAKVDQADPVRDGDTWIKGADDPVPQVQQDVVVVRIGTVVLVCLVVVRIHDDDDPPDDDIPPNVSNPD

Sequence (89 aa):
MIIKRHKVLSPSFLKSKGVILEYDAYQDDKYGRILAYIWIDCMKELAQYCRPEHNRQMLVNEVLVKKNYAEHVIYSKRHRLKYESYFLK

pLDDT: mean 81.64, std 11.24, range [58.94, 93.38]

InterPro domains:
  IPR002071 Thermonuclease active site [PS01284] (29-39)
  IPR016071 Staphylococcal nuclease (SNase-like), OB-fold [PF00565] (14-80)
  IPR035437 SNase-like, OB-fold superfamily [G3DSA:2.40.50.90] (4-89)
  IPR035437 SNase-like, OB-fold superfamily [SSF50199] (13-83)

Organism: NCBI:txid1974829